Protein AF-A0A139P280-F1 (afdb_monomer_lite)

Foldseek 3Di:
DCDLVNVVVVQVVLVVQVWDKDDPDSFKIWTQHPVRDIDIGGDDD

Secondary structure (DSSP, 8-state):
---HHHHHHHHHHHHHTT-EEEEEETTEEEEE-TT--EEEEE---

Sequence (45 aa):
MADKEDLLDIYERAQDLAASSRWLSSQELEVTDPDGIVSRMTTAP

Structure (mmCIF, N/CA/C/O backbone):
data_AF-A0A139P280-F1
#
_entry.id   AF-A0A139P280-F1
#
loop_
_atom_site.group_PDB
_atom_site.id
_atom_site.type_symbol
_atom_site.label_atom_id
_atom_site.label_alt_id
_atom_site.label_comp_id
_atom_site.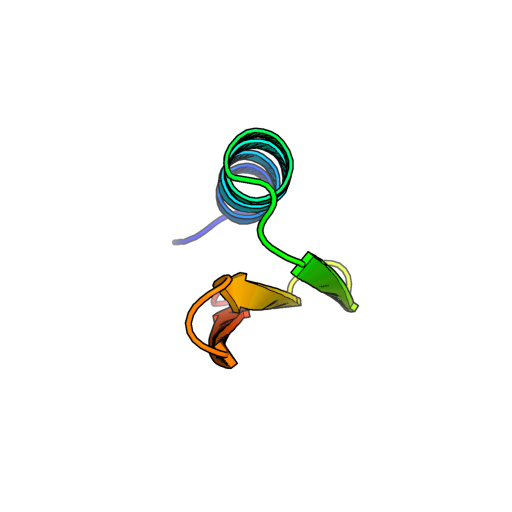label_asym_id
_atom_site.label_entity_id
_atom_site.label_seq_id
_atom_site.pdbx_PDB_ins_code
_atom_site.Cartn_x
_atom_site.Cartn_y
_atom_site.Cartn_z
_atom_site.occupancy
_atom_site.B_iso_or_equiv
_atom_site.auth_seq_id
_atom_site.auth_comp_id
_atom_site.auth_asym_id
_atom_site.auth_atom_id
_atom_site.pdbx_PDB_model_num
ATOM 1 N N . MET A 1 1 ? 3.473 -1.470 -20.182 1.00 49.97 1 MET A N 1
ATOM 2 C CA . MET A 1 1 ? 4.257 -0.605 -19.290 1.00 49.97 1 MET A CA 1
ATOM 3 C C . MET A 1 1 ? 3.337 -0.228 -18.149 1.00 49.97 1 MET A C 1
ATOM 5 O O . MET A 1 1 ? 2.178 0.037 -18.427 1.00 49.97 1 MET A O 1
ATOM 9 N N . ALA A 1 2 ? 3.780 -0.329 -16.897 1.00 59.06 2 ALA A N 1
ATOM 10 C CA . ALA A 1 2 ? 3.044 0.301 -15.806 1.00 59.06 2 ALA A CA 1
ATOM 11 C C . ALA A 1 2 ? 3.464 1.766 -15.834 1.00 59.06 2 ALA A C 1
ATOM 13 O O . ALA A 1 2 ? 4.617 2.071 -15.541 1.00 59.06 2 ALA A O 1
ATOM 14 N N . ASP A 1 3 ? 2.582 2.633 -16.308 1.00 77.38 3 ASP A N 1
ATOM 15 C CA . ASP A 1 3 ? 2.791 4.073 -16.310 1.00 77.38 3 ASP A CA 1
ATOM 16 C C . ASP A 1 3 ?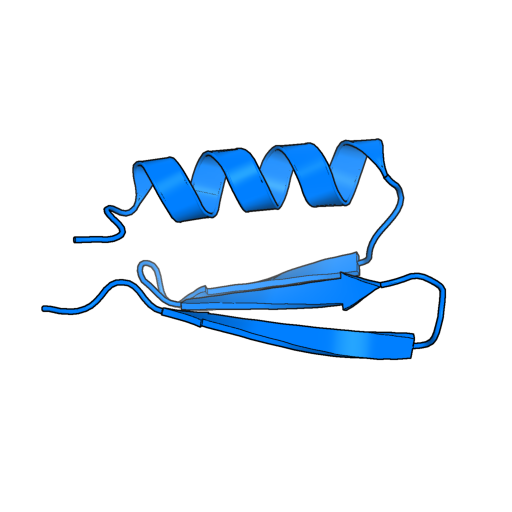 2.485 4.629 -14.914 1.00 77.38 3 ASP A C 1
ATOM 18 O O . ASP A 1 3 ? 1.863 3.971 -14.078 1.00 77.38 3 ASP A O 1
ATOM 22 N N . LYS A 1 4 ? 2.924 5.856 -14.626 1.00 81.44 4 LYS A N 1
ATOM 23 C CA . LYS A 1 4 ? 2.690 6.503 -13.323 1.00 81.44 4 LYS A CA 1
ATOM 24 C C . LYS A 1 4 ? 1.206 6.501 -12.917 1.00 81.44 4 LYS A C 1
ATOM 26 O O . LYS A 1 4 ? 0.902 6.465 -11.729 1.00 81.44 4 LYS A O 1
ATOM 31 N N . GLU A 1 5 ? 0.308 6.550 -13.894 1.00 87.62 5 GLU A N 1
ATOM 32 C CA . GLU A 1 5 ? -1.145 6.469 -13.707 1.00 87.62 5 GLU A CA 1
ATOM 33 C C . GLU A 1 5 ? -1.584 5.140 -13.079 1.00 87.62 5 GLU A C 1
ATOM 35 O O . GLU A 1 5 ? -2.448 5.145 -12.211 1.00 87.62 5 GLU A O 1
ATOM 40 N N . ASP A 1 6 ? -0.932 4.030 -13.427 1.00 88.00 6 ASP A N 1
ATOM 41 C CA . ASP A 1 6 ? -1.216 2.705 -12.864 1.00 88.00 6 ASP A CA 1
ATOM 42 C C . ASP A 1 6 ? -0.822 2.651 -11.378 1.00 88.00 6 ASP A C 1
ATOM 44 O O . ASP A 1 6 ? -1.599 2.226 -10.526 1.00 88.00 6 ASP A O 1
ATOM 48 N N . LEU A 1 7 ? 0.347 3.208 -11.030 1.00 89.50 7 LEU A N 1
ATOM 49 C CA . LEU A 1 7 ? 0.750 3.357 -9.627 1.00 89.50 7 LEU A CA 1
ATOM 50 C C . LEU A 1 7 ? -0.185 4.290 -8.847 1.00 89.50 7 LEU A C 1
ATOM 52 O O . LEU A 1 7 ? -0.385 4.090 -7.651 1.00 89.50 7 LEU A O 1
ATOM 56 N N . LEU A 1 8 ? -0.734 5.320 -9.495 1.00 89.81 8 LEU A N 1
ATOM 57 C CA . LEU A 1 8 ? -1.672 6.236 -8.855 1.00 89.81 8 LEU A CA 1
ATOM 58 C C . LEU A 1 8 ? -3.006 5.544 -8.558 1.00 89.81 8 LEU A C 1
ATOM 60 O O . LEU A 1 8 ? -3.486 5.661 -7.433 1.00 89.81 8 LEU A O 1
ATOM 64 N N . ASP A 1 9 ? -3.536 4.764 -9.507 1.00 91.62 9 ASP A N 1
ATOM 65 C CA . ASP A 1 9 ? -4.741 3.956 -9.286 1.00 91.62 9 ASP A CA 1
ATOM 66 C C . ASP A 1 9 ? -4.522 3.005 -8.107 1.00 91.62 9 ASP A C 1
ATOM 68 O O . ASP A 1 9 ? -5.303 3.000 -7.157 1.00 91.62 9 ASP A O 1
ATOM 72 N N . ILE A 1 10 ? -3.391 2.291 -8.084 1.00 90.25 10 ILE A N 1
ATOM 73 C CA . ILE A 1 10 ? -3.062 1.374 -6.988 1.00 90.25 10 ILE A CA 1
ATOM 74 C C . ILE A 1 10 ? -2.908 2.111 -5.652 1.00 90.25 10 ILE A C 1
ATOM 76 O O . ILE A 1 10 ? -3.348 1.602 -4.621 1.00 90.25 10 ILE A O 1
ATOM 80 N N . TYR A 1 11 ? -2.316 3.307 -5.643 1.00 90.06 11 TYR A N 1
ATOM 81 C CA . TYR A 1 11 ? -2.21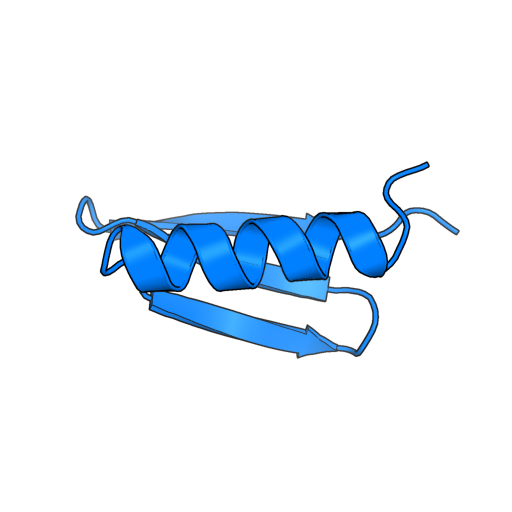8 4.133 -4.441 1.00 90.06 11 TYR A CA 1
ATOM 82 C C . TYR A 1 11 ? -3.601 4.498 -3.890 1.00 90.06 11 TYR A C 1
ATOM 84 O O . TYR A 1 11 ? -3.832 4.332 -2.690 1.00 90.06 11 TYR A O 1
ATOM 92 N N . GLU A 1 12 ? -4.522 4.940 -4.748 1.00 91.94 12 GLU A N 1
ATOM 93 C CA . GLU A 1 12 ? -5.901 5.261 -4.363 1.00 91.94 12 GLU A CA 1
ATOM 94 C C . GLU A 1 12 ? -6.656 4.014 -3.887 1.00 91.94 12 GLU A C 1
ATOM 96 O O . GLU A 1 12 ? -7.301 4.043 -2.836 1.00 91.94 12 GLU A O 1
ATOM 101 N N . ARG A 1 13 ? -6.511 2.88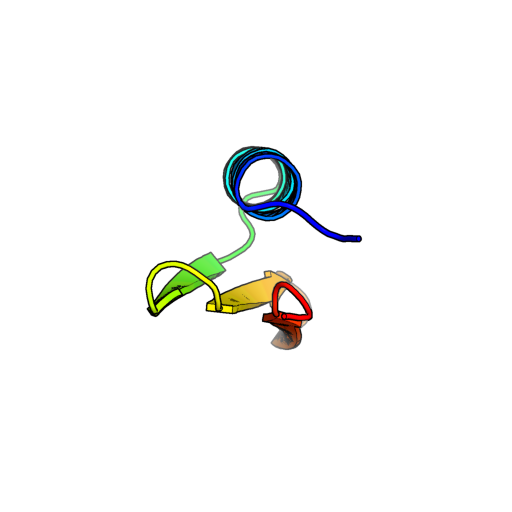3 -4.591 1.00 91.19 13 ARG A N 1
ATOM 102 C CA . ARG A 1 13 ? -7.100 1.598 -4.181 1.00 91.19 13 ARG A CA 1
ATOM 103 C C . ARG A 1 13 ? -6.577 1.148 -2.821 1.00 91.19 13 ARG A C 1
ATOM 105 O O . ARG A 1 13 ? -7.349 0.676 -1.995 1.00 91.19 13 ARG A O 1
ATOM 112 N N . ALA A 1 14 ? -5.276 1.289 -2.577 1.00 89.88 14 ALA A N 1
ATOM 113 C CA . ALA A 1 14 ? -4.667 0.934 -1.303 1.00 89.88 14 ALA A CA 1
ATOM 114 C C . ALA A 1 14 ? -5.237 1.786 -0.161 1.00 89.88 14 ALA A C 1
ATOM 116 O O . ALA A 1 14 ? -5.545 1.249 0.899 1.00 89.88 14 ALA A O 1
ATOM 117 N N . GLN A 1 15 ? -5.450 3.085 -0.389 1.00 89.00 15 GLN A N 1
ATOM 118 C CA . GLN A 1 15 ? -6.090 3.952 0.601 1.00 89.00 15 GLN A CA 1
ATOM 119 C C . GLN A 1 15 ? -7.542 3.548 0.887 1.00 89.00 15 GLN A C 1
ATOM 121 O O . GLN A 1 15 ? -7.933 3.514 2.053 1.00 89.00 15 GLN A O 1
ATOM 126 N N . ASP A 1 16 ? -8.317 3.199 -0.144 1.00 91.38 16 ASP A N 1
ATOM 127 C CA . ASP A 1 16 ? -9.699 2.708 -0.003 1.00 91.38 16 ASP A CA 1
ATOM 128 C C . ASP A 1 16 ? -9.770 1.402 0.809 1.00 91.38 16 ASP A C 1
ATOM 130 O O . ASP A 1 16 ? -10.623 1.238 1.679 1.00 91.38 16 ASP A O 1
ATOM 134 N N . LEU A 1 17 ? -8.801 0.508 0.600 1.00 88.38 17 LEU A N 1
ATOM 135 C CA . LEU A 1 17 ? -8.675 -0.764 1.316 1.00 88.38 17 LEU A CA 1
ATOM 136 C C . LEU A 1 17 ? -8.056 -0.629 2.719 1.00 88.38 17 LEU A C 1
ATOM 138 O O . LEU A 1 17 ? -7.791 -1.641 3.368 1.00 88.38 17 LEU A O 1
ATOM 142 N N . ALA A 1 18 ? -7.809 0.598 3.192 1.00 86.50 18 ALA A N 1
ATOM 143 C CA . ALA A 1 18 ? -7.085 0.885 4.432 1.00 86.50 18 ALA A CA 1
ATOM 144 C C . ALA A 1 18 ? -5.691 0.221 4.505 1.00 86.50 18 ALA A C 1
ATOM 146 O O . ALA A 1 18 ? -5.154 -0.012 5.591 1.00 86.50 18 ALA A O 1
ATOM 147 N N . ALA A 1 19 ? -5.093 -0.061 3.346 1.00 89.31 19 ALA A N 1
ATOM 148 C CA . ALA A 1 19 ? -3.718 -0.505 3.223 1.00 89.31 19 ALA A CA 1
ATOM 149 C C . ALA A 1 19 ? -2.771 0.698 3.333 1.00 89.31 19 ALA A C 1
ATOM 151 O O . ALA A 1 19 ? -3.047 1.809 2.872 1.00 89.31 19 ALA A O 1
ATOM 152 N N . SER A 1 20 ? -1.619 0.480 3.958 1.00 90.19 20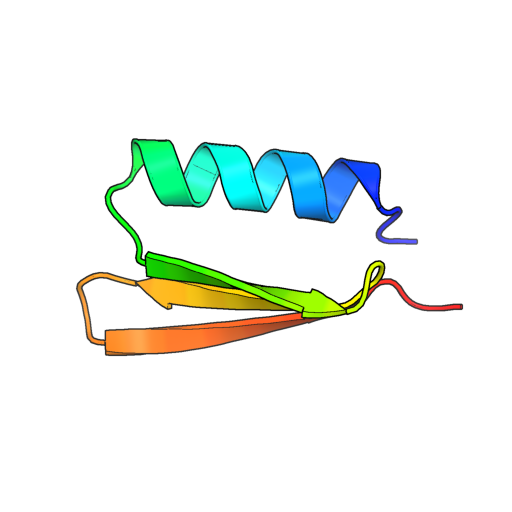 SER A N 1
ATOM 153 C CA . SER A 1 20 ? -0.616 1.523 4.135 1.00 90.19 20 SER A CA 1
ATOM 154 C C . SER A 1 20 ? 0.198 1.670 2.855 1.00 90.19 20 SER A C 1
ATOM 156 O O . SER A 1 20 ? 1.096 0.876 2.599 1.00 90.19 20 SER A O 1
ATOM 158 N N . SER A 1 21 ? -0.065 2.709 2.068 1.00 91.44 21 SER A N 1
ATOM 159 C CA . SER A 1 21 ? 0.675 3.009 0.841 1.00 91.44 21 SER A CA 1
ATOM 160 C C . SER A 1 21 ? 1.656 4.176 1.014 1.00 91.44 21 SER A C 1
ATOM 162 O O . SER A 1 21 ? 1.352 5.210 1.613 1.00 91.44 21 SER A O 1
ATOM 164 N N . ARG A 1 22 ? 2.872 4.016 0.484 1.00 91.38 22 ARG A N 1
ATOM 165 C CA . ARG A 1 22 ? 3.977 4.974 0.577 1.00 91.38 22 ARG A CA 1
ATOM 166 C C . ARG A 1 22 ? 4.735 5.067 -0.741 1.00 91.38 22 ARG A C 1
ATOM 168 O O . ARG A 1 22 ? 5.292 4.093 -1.232 1.00 91.38 22 ARG A O 1
ATOM 175 N N . TRP A 1 23 ? 4.859 6.282 -1.260 1.00 91.38 23 TRP A N 1
ATOM 176 C CA . TRP A 1 23 ? 5.724 6.561 -2.403 1.00 91.38 23 TRP A CA 1
ATOM 177 C C . TRP A 1 23 ? 7.197 6.572 -1.982 1.00 91.38 23 TRP A C 1
ATOM 179 O O . TRP A 1 23 ? 7.582 7.289 -1.053 1.00 91.38 23 TRP A O 1
ATOM 189 N N . LEU A 1 24 ? 8.020 5.779 -2.668 1.00 90.44 24 LEU A N 1
ATOM 190 C CA . LEU A 1 24 ? 9.478 5.776 -2.517 1.00 90.44 24 LEU A CA 1
ATOM 191 C C . LEU A 1 24 ? 10.137 6.711 -3.540 1.00 90.44 24 LEU A C 1
ATOM 193 O O . LEU A 1 24 ? 11.154 7.343 -3.253 1.00 90.44 24 LEU A O 1
ATOM 197 N N . SER A 1 25 ? 9.541 6.838 -4.726 1.00 87.75 25 SER A N 1
ATOM 198 C CA . SER A 1 25 ? 9.936 7.769 -5.788 1.00 87.75 25 SER A CA 1
ATOM 199 C C . SER A 1 25 ? 8.761 8.019 -6.729 1.00 87.75 25 SER A C 1
ATOM 201 O O . SER A 1 25 ? 7.772 7.301 -6.684 1.00 87.75 25 SER A O 1
ATOM 203 N N . SER A 1 26 ? 8.868 8.983 -7.647 1.00 84.56 26 SER A N 1
ATOM 204 C CA . SER A 1 26 ? 7.814 9.287 -8.642 1.00 84.56 26 SER A CA 1
ATOM 205 C C . SER A 1 26 ? 7.405 8.113 -9.553 1.00 84.56 26 SER A C 1
ATOM 207 O O . SER A 1 26 ? 6.475 8.255 -10.340 1.00 84.56 26 SER A O 1
ATOM 209 N N . GLN A 1 27 ? 8.134 7.001 -9.475 1.00 88.44 27 GLN A N 1
ATOM 210 C CA . GLN A 1 27 ? 8.030 5.787 -10.284 1.00 88.44 27 GLN A CA 1
ATOM 211 C C . GLN A 1 27 ? 8.037 4.518 -9.418 1.00 88.44 27 GLN A C 1
ATOM 213 O O . GLN A 1 27 ? 8.136 3.416 -9.949 1.00 88.44 27 GLN A O 1
ATOM 218 N N . GLU A 1 28 ? 8.003 4.657 -8.090 1.00 90.12 28 GLU A N 1
ATOM 219 C CA . GLU A 1 28 ? 8.077 3.526 -7.170 1.00 90.12 28 GLU A CA 1
ATOM 220 C C . GLU A 1 28 ? 7.128 3.731 -5.989 1.00 90.12 28 GLU A C 1
ATOM 222 O O . GLU A 1 28 ? 7.231 4.715 -5.245 1.00 90.12 28 GLU A O 1
ATOM 227 N N . LEU A 1 29 ? 6.215 2.778 -5.825 1.00 92.12 29 LEU A N 1
ATOM 228 C CA . LEU A 1 29 ? 5.209 2.746 -4.779 1.00 92.12 29 LEU A CA 1
ATOM 229 C C . LEU A 1 29 ? 5.382 1.480 -3.943 1.00 92.12 29 LEU A C 1
ATOM 231 O O . LEU A 1 29 ? 5.501 0.373 -4.464 1.00 92.12 29 LEU A O 1
ATOM 235 N N . GLU A 1 30 ? 5.368 1.652 -2.633 1.00 94.00 30 GLU A N 1
ATOM 236 C CA . GLU A 1 30 ? 5.316 0.571 -1.664 1.00 94.00 30 GLU A CA 1
ATOM 237 C C . GLU A 1 30 ? 3.916 0.532 -1.053 1.00 94.00 30 GLU A C 1
ATOM 239 O O . GLU A 1 30 ? 3.391 1.555 -0.619 1.00 94.00 30 GLU A O 1
ATOM 244 N N . VAL A 1 31 ? 3.292 -0.639 -1.038 1.00 91.94 31 VAL A N 1
ATOM 245 C CA . VAL A 1 31 ? 1.969 -0.861 -0.456 1.00 91.94 31 VAL A CA 1
ATOM 246 C C . VAL A 1 31 ? 2.082 -1.980 0.558 1.00 91.94 31 VAL A C 1
ATOM 248 O O . VAL A 1 31 ? 2.501 -3.084 0.224 1.00 91.94 31 VAL A O 1
ATOM 251 N N . THR A 1 32 ? 1.696 -1.693 1.789 1.00 92.38 32 THR A N 1
ATOM 252 C CA . THR A 1 32 ? 1.631 -2.657 2.878 1.00 92.38 32 THR A CA 1
ATOM 253 C C . THR A 1 32 ? 0.175 -2.990 3.143 1.00 92.38 32 THR A C 1
ATOM 255 O O . THR A 1 32 ? -0.596 -2.136 3.586 1.00 92.38 32 THR A O 1
ATOM 258 N N . ASP A 1 33 ? -0.193 -4.231 2.864 1.00 87.69 33 ASP A N 1
ATOM 259 C CA . ASP A 1 33 ? -1.519 -4.758 3.160 1.00 87.69 33 ASP A CA 1
ATOM 260 C C . ASP A 1 33 ? -1.738 -4.858 4.687 1.00 87.69 33 ASP A C 1
ATOM 262 O O . ASP A 1 33 ? -0.758 -5.005 5.427 1.00 87.69 33 ASP A O 1
ATOM 266 N N . PRO A 1 34 ? -2.981 -4.790 5.199 1.00 82.25 34 PRO A N 1
ATOM 267 C CA . PRO A 1 34 ? -3.299 -5.071 6.603 1.00 82.25 34 PRO A CA 1
ATOM 268 C C . PRO A 1 34 ? -2.775 -6.413 7.139 1.00 82.25 34 PRO A C 1
ATOM 270 O O . PRO A 1 34 ? -2.546 -6.514 8.344 1.00 82.25 34 PRO A O 1
ATOM 273 N N . ASP A 1 35 ? -2.529 -7.413 6.287 1.00 87.81 35 ASP A N 1
ATOM 274 C CA . ASP A 1 35 ? -1.861 -8.666 6.687 1.00 87.81 35 ASP A CA 1
ATOM 275 C C . ASP A 1 35 ? -0.352 -8.482 6.987 1.00 87.81 35 ASP A C 1
ATOM 277 O O . ASP A 1 35 ? 0.323 -9.373 7.499 1.00 87.81 35 ASP A O 1
ATOM 281 N N . GLY A 1 36 ? 0.200 -7.299 6.698 1.00 86.56 36 GLY A N 1
ATOM 282 C CA . GLY A 1 36 ? 1.616 -6.958 6.853 1.00 86.56 36 GLY A CA 1
ATOM 283 C C . GLY A 1 36 ? 2.466 -7.272 5.620 1.00 86.56 36 GLY A C 1
ATOM 284 O O . GLY A 1 36 ? 3.693 -7.154 5.671 1.00 86.56 36 GLY A O 1
ATOM 285 N N . ILE A 1 37 ? 1.841 -7.660 4.505 1.00 91.25 37 ILE A N 1
ATOM 286 C CA . ILE A 1 37 ? 2.537 -7.970 3.254 1.00 91.25 37 ILE A CA 1
ATOM 287 C C . ILE A 1 37 ? 2.957 -6.673 2.568 1.00 91.25 37 ILE A C 1
ATOM 289 O O . ILE A 1 37 ? 2.116 -5.866 2.181 1.00 91.25 37 ILE A O 1
ATOM 293 N N . VAL A 1 38 ? 4.263 -6.509 2.362 1.00 91.56 38 VAL A N 1
ATOM 294 C CA . VAL A 1 38 ? 4.836 -5.371 1.638 1.00 91.56 38 VAL A CA 1
ATOM 295 C C . VAL A 1 38 ? 4.982 -5.722 0.158 1.00 91.56 38 VAL A C 1
ATOM 297 O O . VAL A 1 38 ? 5.775 -6.587 -0.213 1.00 91.56 38 VAL A O 1
ATOM 300 N N . SER A 1 39 ? 4.239 -5.021 -0.690 1.00 91.12 39 SER A N 1
ATOM 301 C CA . SER A 1 39 ? 4.315 -5.091 -2.148 1.00 91.12 39 SER A CA 1
ATOM 302 C C . SER A 1 39 ? 4.996 -3.845 -2.696 1.00 91.12 39 SER A C 1
ATOM 304 O O . SER A 1 39 ? 4.603 -2.725 -2.378 1.00 91.12 39 SER A O 1
ATOM 306 N N . ARG A 1 40 ? 6.010 -4.025 -3.546 1.00 91.38 40 ARG A N 1
ATOM 307 C CA . ARG A 1 40 ? 6.709 -2.920 -4.207 1.00 91.38 40 ARG A CA 1
ATOM 308 C C . ARG A 1 40 ? 6.431 -2.937 -5.697 1.00 91.38 40 ARG A C 1
ATOM 310 O O . ARG A 1 40 ? 6.656 -3.942 -6.365 1.00 91.38 40 ARG A O 1
ATOM 317 N N . MET A 1 41 ? 5.965 -1.808 -6.198 1.00 89.25 41 MET A N 1
ATOM 318 C CA . MET A 1 41 ? 5.599 -1.611 -7.589 1.00 89.25 41 MET A CA 1
ATOM 319 C C . MET A 1 41 ? 6.472 -0.514 -8.174 1.00 89.25 41 MET A C 1
ATOM 321 O O . MET A 1 41 ? 6.675 0.530 -7.558 1.00 89.25 41 MET A O 1
ATOM 325 N N . THR A 1 42 ? 6.997 -0.764 -9.365 1.00 89.00 42 THR A N 1
ATOM 326 C CA . THR 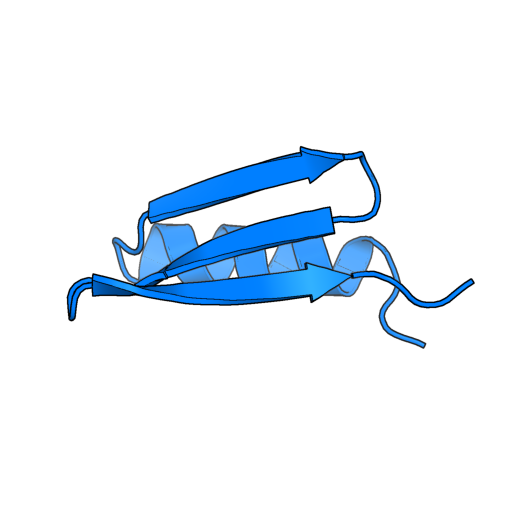A 1 42 ? 7.863 0.163 -10.089 1.00 89.00 42 THR A CA 1
ATOM 327 C C . THR A 1 42 ? 7.382 0.275 -11.525 1.00 89.00 42 THR A C 1
ATOM 329 O O . THR A 1 42 ? 7.031 -0.727 -12.152 1.00 89.00 42 THR A O 1
ATOM 332 N N . THR A 1 43 ? 7.354 1.500 -12.046 1.00 83.06 43 THR A N 1
ATOM 333 C CA . THR A 1 43 ? 7.166 1.715 -13.478 1.00 83.06 43 THR A CA 1
ATOM 334 C C . THR A 1 43 ? 8.447 1.295 -14.193 1.00 83.06 43 THR A C 1
ATOM 336 O O . THR A 1 43 ? 9.527 1.807 -13.890 1.00 83.06 43 THR A O 1
ATOM 339 N N . ALA A 1 44 ? 8.347 0.350 -15.126 1.00 69.00 44 ALA A N 1
ATOM 340 C CA . ALA A 1 44 ? 9.477 0.002 -15.982 1.00 69.00 44 ALA A CA 1
ATOM 341 C C . ALA A 1 44 ? 9.810 1.189 -16.913 1.00 69.00 44 ALA A C 1
ATOM 343 O O . ALA A 1 44 ? 8.872 1.842 -17.375 1.00 69.00 44 ALA A O 1
ATOM 344 N N . PRO A 1 45 ? 11.101 1.474 -17.172 1.00 63.00 45 PRO A N 1
ATOM 345 C CA . PRO A 1 45 ? 11.514 2.509 -18.119 1.00 63.00 45 PRO A CA 1
ATOM 346 C C . PRO A 1 45 ? 11.128 2.186 -19.569 1.00 63.00 45 PRO A C 1
ATOM 348 O O . PRO A 1 45 ? 10.935 0.988 -19.895 1.00 63.00 45 PRO A O 1
#

Radius of gyration: 9.9 Å; chains: 1; bounding box: 21×18×26 Å

pLDDT: mean 86.47, std 9.01, range [49.97, 94.0]